Protein AF-A0A8B3LSF9-F1 (afdb_monomer_lite)

Structure (mmCIF, N/CA/C/O backbone):
data_AF-A0A8B3LSF9-F1
#
_entry.id   AF-A0A8B3LSF9-F1
#
loop_
_atom_site.group_PDB
_atom_site.id
_atom_site.type_symbol
_atom_site.label_atom_id
_atom_site.label_alt_id
_atom_site.label_comp_id
_atom_site.label_asym_id
_atom_site.label_entity_id
_atom_site.label_seq_id
_atom_site.pdbx_PDB_ins_code
_atom_site.Cartn_x
_atom_site.Cartn_y
_atom_site.Cartn_z
_atom_site.occupancy
_atom_site.B_iso_or_equiv
_atom_site.auth_seq_id
_atom_site.auth_comp_id
_atom_site.auth_asym_id
_atom_site.auth_atom_id
_atom_site.pdbx_PDB_model_num
ATOM 1 N N . MET A 1 1 ? -19.595 12.090 -12.386 1.00 45.81 1 MET A N 1
ATOM 2 C CA . MET A 1 1 ? -18.751 12.297 -11.193 1.00 45.81 1 MET A CA 1
ATOM 3 C C . MET A 1 1 ? -19.317 11.438 -10.075 1.00 45.81 1 MET A C 1
ATOM 5 O O . MET A 1 1 ? -20.249 11.871 -9.411 1.00 45.81 1 MET A O 1
ATOM 9 N N . ALA A 1 2 ? -18.868 10.183 -9.966 1.00 51.88 2 ALA A N 1
ATOM 10 C CA . ALA A 1 2 ? -19.318 9.283 -8.905 1.00 51.88 2 ALA A CA 1
ATOM 11 C C . ALA A 1 2 ? -18.981 9.913 -7.544 1.00 51.88 2 ALA A C 1
ATOM 13 O O . ALA A 1 2 ? -17.872 10.407 -7.343 1.00 51.88 2 ALA A O 1
ATOM 14 N N . GLY A 1 3 ? -19.983 10.008 -6.670 1.00 56.16 3 GLY A N 1
ATOM 15 C CA . GLY A 1 3 ? -19.906 10.771 -5.431 1.00 56.16 3 GLY A CA 1
ATOM 16 C C . GLY A 1 3 ? -18.811 10.247 -4.507 1.00 56.16 3 GLY A C 1
ATOM 17 O O . GLY A 1 3 ? -18.712 9.049 -4.263 1.00 56.16 3 GLY A O 1
ATOM 18 N N . ALA A 1 4 ? -18.029 11.164 -3.942 1.00 58.31 4 ALA A N 1
ATOM 19 C CA . ALA A 1 4 ? -16.934 10.888 -3.012 1.00 58.31 4 ALA A CA 1
ATOM 20 C C . ALA A 1 4 ? -17.353 10.189 -1.694 1.00 58.31 4 ALA A C 1
ATOM 22 O O . ALA A 1 4 ? -16.506 9.925 -0.844 1.00 58.31 4 ALA A O 1
ATOM 23 N N . ALA A 1 5 ? -18.641 9.876 -1.523 1.00 59.19 5 ALA A N 1
ATOM 24 C CA . ALA A 1 5 ? -19.220 9.323 -0.303 1.00 59.19 5 ALA A CA 1
ATOM 25 C C . ALA A 1 5 ? -18.589 7.984 0.124 1.00 59.19 5 ALA A C 1
ATOM 27 O O . ALA A 1 5 ? -18.501 7.710 1.312 1.00 59.19 5 ALA A O 1
ATOM 28 N N . ASN A 1 6 ? -18.085 7.169 -0.811 1.00 65.94 6 ASN A N 1
ATOM 29 C CA . ASN A 1 6 ? -17.557 5.836 -0.486 1.00 65.94 6 ASN A CA 1
ATOM 30 C C . ASN A 1 6 ? -16.046 5.809 -0.155 1.00 65.94 6 ASN A C 1
ATOM 32 O O . ASN A 1 6 ? -15.463 4.738 0.005 1.00 65.94 6 ASN A O 1
ATOM 36 N N . PHE A 1 7 ? -15.377 6.966 -0.069 1.00 70.62 7 PHE A N 1
ATOM 37 C CA . PHE A 1 7 ? -13.945 7.028 0.268 1.00 70.62 7 PHE A CA 1
ATOM 38 C C . PHE A 1 7 ? -13.664 7.230 1.761 1.00 70.62 7 PHE A C 1
ATOM 40 O O . PHE A 1 7 ? -12.537 6.989 2.200 1.00 70.62 7 PHE A O 1
ATOM 47 N N . LEU A 1 8 ? -14.659 7.647 2.551 1.00 81.38 8 LEU A N 1
ATOM 48 C CA . LEU A 1 8 ? -14.487 7.871 3.985 1.00 81.38 8 LEU A CA 1
ATOM 49 C C . LEU A 1 8 ? -14.231 6.538 4.703 1.00 81.38 8 LEU A C 1
ATOM 51 O O . LEU A 1 8 ? -15.061 5.631 4.698 1.00 81.38 8 LEU A O 1
ATOM 55 N N . LEU A 1 9 ? -13.053 6.418 5.324 1.00 78.19 9 LEU A N 1
ATOM 56 C CA . LEU A 1 9 ? -12.552 5.169 5.912 1.00 78.19 9 LEU A CA 1
ATOM 57 C C . LEU A 1 9 ? -13.486 4.579 6.978 1.00 78.19 9 LEU A C 1
ATOM 59 O O . LEU A 1 9 ? -13.564 3.361 7.090 1.00 78.19 9 LEU A O 1
ATOM 63 N N . LEU A 1 10 ? -14.165 5.433 7.746 1.00 85.81 10 LEU A N 1
ATOM 64 C CA . LEU A 1 10 ? -15.047 5.015 8.840 1.00 85.81 10 LEU A CA 1
ATOM 65 C C . LEU A 1 10 ? -16.474 4.684 8.386 1.00 85.81 10 LEU A C 1
ATOM 67 O O . LEU A 1 10 ? -17.213 4.058 9.135 1.00 85.81 10 LEU A O 1
ATOM 71 N N . GLU A 1 11 ? -16.861 5.096 7.181 1.00 83.75 11 GLU A N 1
ATOM 72 C CA . GLU A 1 11 ? -18.227 4.928 6.665 1.00 83.75 11 GLU A CA 1
ATOM 73 C C . GLU A 1 11 ? -18.305 3.843 5.589 1.00 83.75 11 GLU A C 1
ATOM 75 O O . GLU A 1 11 ? -19.372 3.287 5.323 1.00 83.75 11 GLU A O 1
ATOM 80 N N . ARG A 1 12 ? -17.169 3.509 4.968 1.00 81.00 12 ARG A N 1
ATOM 81 C CA . ARG A 1 12 ? -17.115 2.477 3.937 1.00 81.00 12 ARG A CA 1
ATOM 82 C C . ARG A 1 12 ? -17.321 1.085 4.546 1.00 81.00 12 ARG A C 1
ATOM 84 O O . ARG A 1 12 ? -16.608 0.673 5.458 1.00 81.00 12 ARG A O 1
ATOM 91 N N . VAL A 1 13 ? -18.248 0.321 3.970 1.00 82.56 13 VAL A N 1
ATOM 92 C CA . VAL A 1 13 ? -18.479 -1.101 4.309 1.00 82.56 13 VAL A CA 1
ATOM 93 C C . VAL A 1 13 ? -17.367 -1.997 3.741 1.00 82.56 13 VAL A C 1
ATOM 95 O O . VAL A 1 13 ? -17.146 -3.115 4.195 1.00 82.56 13 VAL A O 1
ATOM 98 N N . GLY A 1 14 ? -16.628 -1.499 2.750 1.00 84.25 14 GLY A N 1
ATOM 99 C CA . GLY A 1 14 ? -15.532 -2.217 2.118 1.00 84.25 14 GLY A CA 1
ATOM 100 C C . GLY A 1 14 ? -14.734 -1.321 1.183 1.00 84.25 14 GLY A C 1
ATOM 101 O O . GLY A 1 14 ? -14.871 -0.098 1.192 1.00 84.25 14 GLY A O 1
ATOM 102 N N . LEU A 1 15 ? -13.877 -1.937 0.372 1.00 85.19 15 LEU A N 1
ATOM 103 C CA . LEU A 1 15 ? -13.122 -1.213 -0.640 1.00 85.19 15 LEU A CA 1
ATOM 104 C C . LEU A 1 15 ? -14.050 -0.865 -1.827 1.00 85.19 15 LEU A C 1
ATOM 106 O O . LEU A 1 15 ? -14.683 -1.788 -2.354 1.00 85.19 15 LEU A O 1
ATOM 110 N N . PRO A 1 16 ? -14.127 0.416 -2.244 1.00 85.69 16 PRO A N 1
ATOM 111 C CA . PRO A 1 16 ? -14.842 0.838 -3.450 1.00 85.69 16 PRO A CA 1
ATOM 112 C C . PRO A 1 16 ? -14.392 0.068 -4.691 1.00 85.69 16 PRO A C 1
ATOM 114 O O . PRO A 1 16 ? -13.216 -0.282 -4.794 1.00 85.69 16 PRO A O 1
ATOM 117 N N . ASP A 1 17 ? -15.295 -0.137 -5.649 1.00 84.62 17 ASP A N 1
ATOM 118 C CA . ASP A 1 17 ? -15.027 -0.943 -6.851 1.00 84.62 17 ASP A CA 1
ATOM 119 C C . ASP A 1 17 ? -13.837 -0.411 -7.665 1.00 84.62 17 ASP A C 1
ATOM 121 O O . ASP A 1 17 ? -12.947 -1.176 -8.035 1.00 84.62 17 ASP A O 1
ATOM 125 N N . ASP A 1 18 ? -13.731 0.912 -7.820 1.00 82.00 18 ASP A N 1
ATOM 126 C CA . ASP A 1 18 ? -12.603 1.561 -8.508 1.00 82.00 18 ASP A CA 1
ATOM 127 C C . ASP A 1 18 ? -11.248 1.264 -7.840 1.00 82.00 18 ASP A C 1
ATOM 129 O O . ASP A 1 18 ? -10.216 1.166 -8.504 1.00 82.00 18 ASP A O 1
ATOM 133 N N . LEU A 1 19 ? -11.241 1.094 -6.514 1.00 79.31 19 LEU A N 1
ATOM 134 C CA . LEU A 1 19 ? -10.043 0.731 -5.755 1.00 79.31 19 LEU A CA 1
ATOM 135 C C . LEU A 1 19 ? -9.817 -0.787 -5.738 1.00 79.31 19 LEU A C 1
ATOM 137 O O . LEU A 1 19 ? -8.670 -1.234 -5.669 1.00 79.31 19 LEU A O 1
ATOM 141 N N . ARG A 1 20 ? -10.887 -1.585 -5.833 1.00 86.25 20 ARG A N 1
ATOM 142 C CA . ARG A 1 20 ? -10.824 -3.051 -5.922 1.00 86.25 20 ARG A CA 1
ATOM 143 C C . ARG A 1 20 ? -10.222 -3.521 -7.238 1.00 86.25 20 ARG A C 1
ATOM 145 O O . ARG A 1 20 ? -9.481 -4.502 -7.232 1.00 86.25 20 ARG A O 1
ATOM 152 N N . TRP A 1 21 ? -10.445 -2.781 -8.323 1.00 89.75 21 TRP A N 1
ATOM 153 C CA . TRP A 1 21 ? -9.895 -3.095 -9.642 1.00 89.75 21 TRP A CA 1
ATOM 154 C C . TRP A 1 21 ? -8.383 -3.368 -9.621 1.00 89.75 21 TRP A C 1
ATOM 156 O O . TRP A 1 21 ? -7.908 -4.300 -10.268 1.00 89.75 21 TRP A O 1
ATOM 166 N N . LEU A 1 22 ? -7.611 -2.598 -8.843 1.00 86.44 22 LEU A N 1
ATOM 167 C CA . LEU A 1 22 ? -6.164 -2.806 -8.725 1.00 86.44 22 LEU A CA 1
ATOM 168 C C . LEU A 1 22 ? -5.815 -4.140 -8.058 1.00 86.44 22 LEU A C 1
ATOM 170 O O . LEU A 1 22 ? -4.873 -4.801 -8.490 1.00 86.44 22 LEU A O 1
ATOM 174 N N . ALA A 1 23 ? -6.569 -4.536 -7.032 1.00 87.62 23 ALA A N 1
ATOM 175 C CA . ALA A 1 23 ? -6.354 -5.796 -6.328 1.00 87.62 23 ALA A CA 1
ATOM 176 C C . ALA A 1 23 ? -6.703 -7.004 -7.210 1.00 87.62 23 ALA A C 1
ATOM 178 O O . ALA A 1 23 ? -5.997 -8.006 -7.178 1.00 87.62 23 ALA A O 1
ATOM 179 N N . GLU A 1 24 ? -7.751 -6.889 -8.029 1.00 90.62 24 GLU A N 1
ATOM 180 C CA . GLU A 1 24 ? -8.134 -7.928 -8.992 1.00 90.62 24 GLU A CA 1
ATOM 181 C C . GLU A 1 24 ? -7.125 -8.046 -10.138 1.00 90.62 24 GLU A C 1
ATOM 183 O O . GLU A 1 24 ? -6.750 -9.148 -10.536 1.00 90.62 24 GLU A O 1
ATOM 188 N N . LYS A 1 25 ? -6.651 -6.910 -10.662 1.00 90.44 25 LYS A N 1
ATOM 189 C CA . LYS A 1 25 ? -5.696 -6.881 -11.774 1.00 90.44 25 LYS A CA 1
ATOM 190 C C . LYS A 1 25 ? -4.291 -7.335 -11.372 1.00 90.44 25 LYS A C 1
ATOM 192 O O . LYS A 1 25 ? -3.583 -7.917 -12.192 1.00 90.44 25 LYS A O 1
ATOM 197 N N . TYR A 1 26 ? -3.881 -7.050 -10.139 1.00 88.31 26 TYR A N 1
ATOM 198 C CA . TYR A 1 26 ? -2.557 -7.375 -9.613 1.00 88.31 26 TYR A CA 1
ATOM 199 C C . TYR A 1 26 ? -2.698 -8.173 -8.311 1.00 88.31 26 TYR A C 1
ATOM 201 O O . TYR A 1 26 ? -2.430 -7.629 -7.234 1.00 88.31 26 TYR A O 1
ATO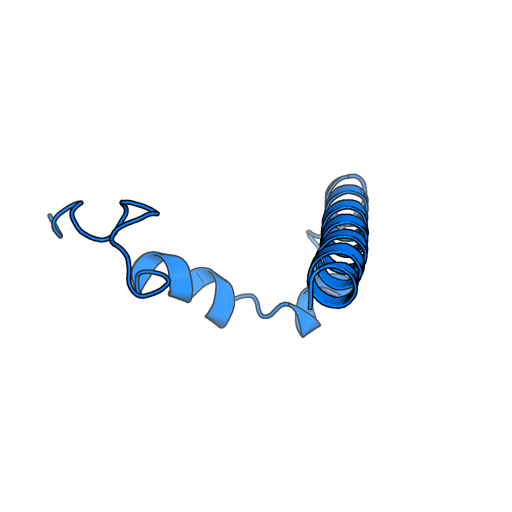M 209 N N . PRO A 1 27 ? -3.117 -9.451 -8.385 1.00 89.88 27 PRO A N 1
ATOM 210 C CA . PRO A 1 27 ? -3.290 -10.281 -7.200 1.00 89.88 27 PRO A CA 1
ATOM 211 C C . PRO A 1 27 ? -1.955 -10.457 -6.475 1.00 89.88 27 PRO A C 1
ATOM 213 O O . PRO A 1 27 ? -0.890 -10.521 -7.100 1.00 89.88 27 PRO A O 1
ATOM 216 N N . ARG A 1 28 ? -2.014 -10.505 -5.141 1.00 87.94 28 ARG A N 1
ATOM 217 C CA . ARG A 1 28 ? -0.833 -10.498 -4.267 1.00 87.94 28 ARG A CA 1
ATOM 218 C C . ARG A 1 28 ? 0.104 -11.666 -4.556 1.00 87.94 28 ARG A C 1
ATOM 220 O O . ARG A 1 28 ? 1.321 -11.516 -4.474 1.00 87.94 28 ARG A O 1
ATOM 227 N N . GLU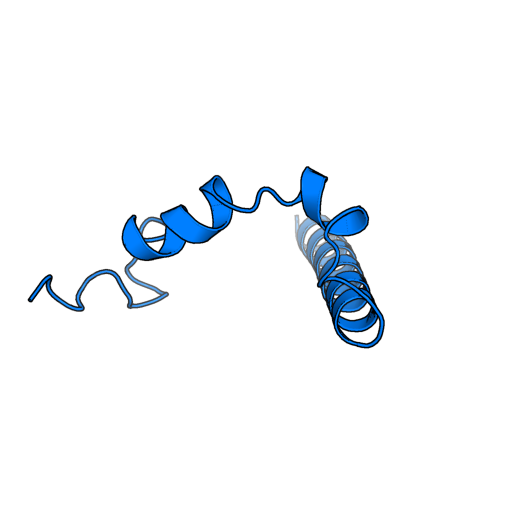 A 1 29 ? -0.465 -12.813 -4.885 1.00 89.56 29 GLU A N 1
ATOM 228 C CA . GLU A 1 29 ? 0.237 -14.058 -5.180 1.00 89.56 29 GLU A CA 1
ATOM 229 C C . GLU A 1 29 ? 1.223 -13.878 -6.342 1.00 89.56 29 GLU A C 1
ATOM 231 O O . GLU A 1 29 ? 2.290 -14.482 -6.341 1.00 89.56 29 GLU A O 1
ATOM 236 N N . ASN A 1 30 ? 0.923 -12.965 -7.271 1.00 89.81 30 ASN A N 1
ATOM 237 C CA . ASN A 1 30 ? 1.754 -12.691 -8.442 1.00 89.81 30 ASN A CA 1
ATOM 238 C C . ASN A 1 30 ? 2.833 -11.628 -8.182 1.00 89.81 30 ASN A C 1
ATOM 240 O O . ASN A 1 30 ? 3.611 -11.311 -9.081 1.00 89.81 30 ASN A O 1
ATOM 244 N N . TRP A 1 31 ? 2.872 -11.012 -6.996 1.00 88.50 31 TRP A N 1
ATOM 245 C CA . TRP A 1 31 ? 3.755 -9.870 -6.749 1.00 88.50 31 TRP A CA 1
ATOM 246 C C . TRP A 1 31 ? 5.232 -10.252 -6.745 1.00 88.50 31 TRP A C 1
ATOM 248 O O . TRP A 1 31 ? 6.047 -9.474 -7.229 1.00 88.50 31 TRP A O 1
ATOM 258 N N . GLN A 1 32 ? 5.576 -11.434 -6.226 1.00 84.94 32 GLN A N 1
ATOM 259 C CA . GLN A 1 32 ? 6.973 -11.873 -6.125 1.00 84.94 32 GLN A CA 1
ATOM 260 C C . GLN A 1 32 ? 7.645 -12.004 -7.498 1.00 84.94 32 GLN A C 1
ATOM 262 O O . GLN A 1 32 ? 8.818 -11.672 -7.636 1.00 84.94 32 GLN A O 1
ATOM 267 N N . ASP A 1 33 ? 6.882 -12.409 -8.514 1.00 87.62 33 ASP A N 1
ATOM 268 C CA . ASP A 1 33 ? 7.379 -12.604 -9.879 1.00 87.62 33 ASP A CA 1
ATOM 269 C C . ASP A 1 33 ? 7.210 -11.352 -10.760 1.00 87.62 33 ASP A C 1
ATOM 271 O O . ASP A 1 33 ? 7.628 -11.326 -11.922 1.00 87.62 33 ASP A O 1
ATOM 275 N N . HIS A 1 34 ? 6.581 -10.290 -10.245 1.00 89.56 34 HIS A N 1
ATOM 276 C CA . HIS A 1 34 ? 6.285 -9.103 -11.036 1.00 89.56 34 HIS A CA 1
ATOM 277 C C . HIS A 1 34 ? 7.555 -8.276 -11.269 1.00 89.56 34 HIS A C 1
ATOM 279 O O . HIS A 1 34 ? 8.169 -7.779 -10.328 1.00 89.56 34 HIS A O 1
ATOM 285 N N . ALA A 1 35 ? 7.900 -8.021 -12.535 1.00 89.94 35 ALA A N 1
ATOM 286 C CA . ALA A 1 35 ? 9.145 -7.345 -12.925 1.00 89.94 35 ALA A CA 1
ATOM 287 C C . ALA A 1 35 ? 9.402 -6.001 -12.209 1.00 89.94 35 ALA A C 1
ATOM 289 O O . ALA A 1 35 ? 10.548 -5.648 -11.946 1.00 89.94 35 ALA A O 1
ATOM 290 N N . ASN A 1 36 ? 8.347 -5.261 -11.852 1.00 88.38 36 ASN A N 1
ATOM 291 C CA . ASN A 1 36 ? 8.456 -3.971 -11.153 1.00 88.38 36 ASN A CA 1
ATOM 292 C C . ASN A 1 36 ? 8.536 -4.074 -9.617 1.00 88.38 36 ASN A C 1
ATOM 294 O O . ASN A 1 36 ? 8.606 -3.047 -8.946 1.00 88.38 36 ASN A O 1
ATOM 298 N N . ILE A 1 37 ? 8.493 -5.279 -9.045 1.00 88.38 37 ILE A N 1
ATOM 299 C CA . ILE A 1 37 ? 8.509 -5.500 -7.597 1.00 88.38 37 ILE A CA 1
ATOM 300 C C . ILE A 1 37 ? 9.891 -6.022 -7.196 1.00 88.38 37 ILE A C 1
ATOM 302 O O . ILE A 1 37 ? 10.167 -7.213 -7.119 1.00 88.38 37 ILE A O 1
ATOM 306 N N . HIS A 1 38 ? 10.802 -5.076 -6.982 1.00 90.19 38 HIS A N 1
ATOM 307 C CA . HIS A 1 38 ? 12.173 -5.336 -6.556 1.00 90.19 38 HIS A CA 1
ATOM 308 C C . HIS A 1 38 ? 12.716 -4.170 -5.715 1.00 90.19 38 HIS A C 1
ATOM 310 O O . HIS A 1 38 ? 12.084 -3.118 -5.583 1.00 90.19 38 HIS A O 1
ATOM 316 N N . GLY A 1 39 ? 13.888 -4.362 -5.102 1.00 91.69 39 GLY A N 1
ATOM 317 C CA . GLY A 1 39 ? 14.560 -3.335 -4.303 1.00 91.69 39 GLY A CA 1
ATOM 318 C C . GLY A 1 39 ? 13.683 -2.799 -3.168 1.00 91.69 39 GLY A C 1
ATOM 319 O O . GLY A 1 39 ? 13.242 -3.545 -2.293 1.00 91.69 39 GLY A O 1
ATOM 320 N N . ILE A 1 40 ? 13.416 -1.493 -3.197 1.00 94.38 40 ILE A N 1
ATOM 321 C CA . ILE A 1 40 ? 12.634 -0.802 -2.166 1.00 94.38 40 ILE A CA 1
ATOM 322 C C . ILE A 1 40 ? 11.185 -1.300 -2.105 1.00 94.38 40 ILE A C 1
ATOM 324 O O . ILE A 1 40 ? 10.631 -1.382 -1.011 1.00 94.38 40 ILE A O 1
ATOM 328 N N . ALA A 1 41 ? 10.587 -1.703 -3.232 1.00 90.75 41 ALA A N 1
ATOM 329 C CA . ALA A 1 41 ? 9.234 -2.259 -3.228 1.00 90.75 41 ALA A CA 1
ATO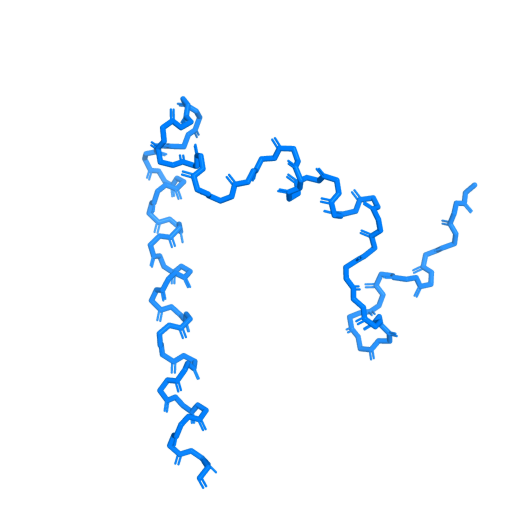M 330 C C . ALA A 1 41 ? 9.161 -3.533 -2.366 1.00 90.75 41 ALA A C 1
ATOM 332 O O . ALA A 1 41 ? 8.321 -3.624 -1.474 1.00 90.75 41 ALA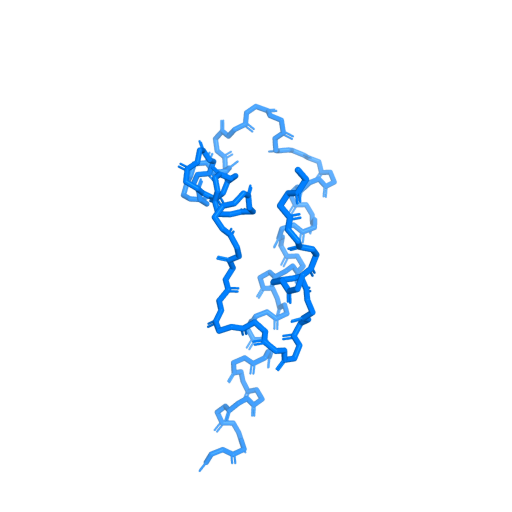 A O 1
ATOM 333 N N . ASN A 1 42 ? 10.106 -4.464 -2.547 1.00 90.19 42 ASN A N 1
ATOM 334 C CA . ASN A 1 42 ? 10.189 -5.681 -1.732 1.00 90.19 42 ASN A CA 1
ATOM 335 C C . ASN A 1 42 ? 10.442 -5.381 -0.255 1.00 90.19 42 ASN A C 1
ATOM 337 O O . ASN A 1 42 ? 9.817 -5.990 0.613 1.00 90.19 42 ASN A O 1
ATOM 341 N N . MET A 1 43 ? 11.315 -4.415 0.038 1.00 93.50 43 MET A N 1
ATOM 342 C CA . MET A 1 43 ? 11.573 -3.997 1.415 1.00 93.50 43 MET A CA 1
ATOM 343 C C . MET A 1 43 ? 10.294 -3.489 2.102 1.00 93.50 43 MET A C 1
ATOM 345 O O . MET A 1 43 ? 10.009 -3.902 3.226 1.00 93.50 43 MET A O 1
ATOM 349 N N . TRP A 1 44 ? 9.477 -2.671 1.432 1.00 93.12 44 TRP A N 1
ATOM 350 C CA . TRP A 1 44 ? 8.198 -2.216 1.989 1.00 93.12 44 TRP A CA 1
ATOM 351 C C . TRP A 1 44 ? 7.184 -3.347 2.163 1.00 93.12 44 TRP A C 1
ATOM 353 O O . TRP A 1 44 ? 6.522 -3.402 3.201 1.00 93.12 44 TRP A O 1
ATOM 363 N N . LEU A 1 45 ? 7.089 -4.275 1.206 1.00 90.81 45 LEU A N 1
ATOM 364 C CA . LEU A 1 45 ? 6.208 -5.442 1.327 1.00 90.81 45 LEU A CA 1
ATOM 365 C C . LEU A 1 45 ? 6.534 -6.275 2.574 1.00 90.81 45 LEU A C 1
ATOM 367 O O . LEU A 1 45 ? 5.628 -6.606 3.340 1.00 90.81 45 LEU A O 1
ATOM 371 N N . GLN A 1 46 ? 7.821 -6.505 2.846 1.00 92.88 46 GLN A N 1
ATOM 372 C CA . GLN A 1 46 ? 8.269 -7.198 4.059 1.00 92.88 46 GLN A CA 1
ATOM 373 C C . GLN A 1 46 ? 7.880 -6.447 5.343 1.00 92.88 46 GLN A C 1
ATOM 375 O O . GLN A 1 46 ? 7.480 -7.070 6.326 1.00 92.88 46 GLN A O 1
ATOM 380 N N . ARG A 1 47 ? 7.953 -5.106 5.358 1.00 96.12 47 ARG A N 1
ATOM 381 C CA . ARG A 1 47 ? 7.500 -4.312 6.519 1.00 96.12 47 ARG A CA 1
ATOM 382 C C . ARG A 1 47 ? 5.997 -4.421 6.734 1.00 96.12 47 ARG A C 1
ATOM 384 O O . ARG A 1 47 ? 5.567 -4.557 7.875 1.00 96.12 47 ARG A O 1
ATOM 391 N N . HIS A 1 48 ? 5.208 -4.421 5.663 1.00 93.12 48 HIS A N 1
ATOM 392 C CA . HIS A 1 48 ? 3.770 -4.654 5.771 1.00 93.12 48 HIS A CA 1
ATOM 393 C C . HIS A 1 48 ? 3.441 -6.042 6.333 1.00 93.12 48 HIS A C 1
ATOM 395 O O . HIS A 1 48 ? 2.491 -6.159 7.104 1.00 93.12 48 HIS A O 1
ATOM 401 N N . ASP A 1 49 ? 4.210 -7.076 5.992 1.00 93.44 49 ASP A N 1
ATOM 402 C CA . ASP A 1 49 ? 4.020 -8.416 6.559 1.00 93.44 49 ASP A CA 1
ATOM 403 C C . ASP A 1 49 ? 4.353 -8.472 8.049 1.00 93.44 49 ASP A C 1
ATOM 405 O O . ASP A 1 49 ? 3.524 -8.935 8.830 1.00 93.44 49 ASP A O 1
ATOM 409 N N . MET A 1 50 ? 5.474 -7.875 8.460 1.00 96.69 50 MET A N 1
ATOM 410 C CA . MET A 1 50 ? 5.828 -7.728 9.877 1.00 96.69 50 MET A CA 1
ATOM 411 C C . MET A 1 50 ? 4.726 -7.005 10.673 1.00 96.69 50 MET A C 1
ATOM 413 O O . MET A 1 50 ? 4.371 -7.423 11.772 1.00 96.69 50 MET A O 1
ATOM 417 N N . PHE A 1 51 ? 4.143 -5.930 10.130 1.00 97.31 51 PHE A N 1
ATOM 418 C CA . PHE A 1 51 ? 3.052 -5.223 10.811 1.00 97.31 51 PHE A CA 1
ATOM 419 C C . PHE A 1 51 ? 1.776 -6.062 10.934 1.00 97.31 51 PHE A C 1
ATOM 421 O O . PHE A 1 51 ? 1.090 -5.960 11.949 1.00 97.31 51 PHE A O 1
ATOM 428 N N . ARG A 1 52 ? 1.451 -6.895 9.936 1.00 94.94 52 ARG A N 1
ATOM 429 C CA . ARG A 1 52 ? 0.304 -7.816 10.019 1.00 94.94 52 ARG A CA 1
ATOM 430 C C . ARG A 1 52 ? 0.516 -8.873 11.094 1.00 94.94 52 ARG A C 1
ATOM 432 O O . ARG A 1 52 ? -0.413 -9.142 11.847 1.00 94.94 52 ARG A O 1
ATOM 439 N N . GLU A 1 53 ? 1.721 -9.429 11.178 1.00 96.56 53 GLU A N 1
ATOM 440 C CA . GLU A 1 53 ? 2.087 -10.393 12.217 1.00 96.56 53 GLU A CA 1
ATOM 441 C C . GLU A 1 53 ? 1.928 -9.781 13.614 1.00 96.56 53 GLU A C 1
ATOM 443 O O . GLU A 1 53 ? 1.171 -10.303 14.433 1.00 96.56 53 GLU A O 1
ATOM 448 N N . LEU A 1 54 ? 2.542 -8.616 13.849 1.00 96.94 54 LEU A N 1
ATOM 449 C CA . LEU A 1 54 ? 2.423 -7.894 15.119 1.00 96.94 54 LEU A CA 1
ATOM 450 C C . LEU A 1 54 ? 0.966 -7.540 15.449 1.00 96.94 54 LEU A C 1
ATOM 452 O O . LEU A 1 54 ? 0.534 -7.698 16.589 1.00 96.94 54 LEU A O 1
ATOM 456 N N . GLY A 1 55 ? 0.191 -7.096 14.457 1.00 95.94 55 GLY A N 1
ATOM 457 C CA . GLY A 1 55 ? -1.236 -6.818 14.623 1.00 95.94 55 GLY A CA 1
ATOM 458 C C . GLY A 1 55 ? -2.038 -8.060 15.018 1.00 95.94 55 GLY A C 1
ATOM 459 O O . GLY A 1 55 ? -2.885 -7.980 15.905 1.00 95.94 55 GLY A O 1
ATOM 460 N N . GLY A 1 56 ? -1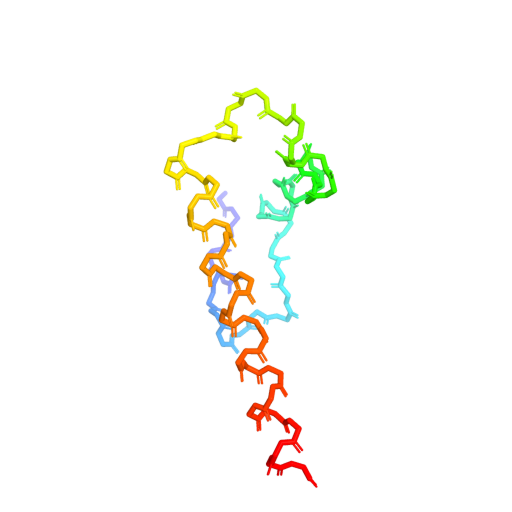.740 -9.214 14.415 1.00 95.81 56 GLY A N 1
ATOM 461 C CA . GLY A 1 56 ? -2.350 -10.494 14.778 1.00 95.81 56 GLY A CA 1
ATOM 462 C C . GLY A 1 56 ? -2.010 -10.922 16.205 1.00 95.81 56 GLY A C 1
ATOM 463 O O . GLY A 1 56 ? -2.896 -11.335 16.950 1.00 95.81 56 GLY A O 1
ATOM 464 N N . MET A 1 57 ? -0.752 -10.754 16.623 1.00 95.44 57 MET A N 1
ATOM 465 C CA . MET A 1 57 ? -0.332 -11.025 18.004 1.00 95.44 57 MET A CA 1
ATOM 466 C C . MET A 1 57 ? -1.075 -10.140 19.012 1.00 95.44 57 MET A C 1
ATOM 468 O O . MET A 1 57 ? -1.539 -10.640 20.035 1.00 95.44 57 MET A O 1
ATOM 472 N N . LEU A 1 58 ? -1.222 -8.845 18.715 1.00 95.62 58 LEU A N 1
ATOM 473 C CA . LEU A 1 58 ? -1.964 -7.912 19.56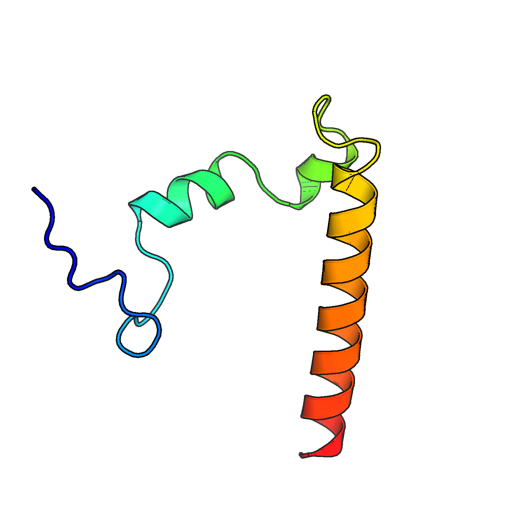7 1.00 95.62 58 LEU A CA 1
ATOM 474 C C . LEU A 1 58 ? -3.447 -8.281 19.657 1.00 95.62 58 LEU A C 1
ATOM 476 O O . LEU A 1 58 ? -3.992 -8.312 20.755 1.00 95.62 58 LEU A O 1
ATOM 480 N N . ALA A 1 59 ? -4.089 -8.600 18.531 1.00 93.38 59 ALA A N 1
ATOM 481 C CA . ALA A 1 59 ? -5.489 -9.019 18.518 1.00 93.38 59 ALA A CA 1
ATOM 482 C C . ALA A 1 59 ? -5.712 -10.295 19.348 1.00 93.38 59 ALA A C 1
ATOM 484 O O . ALA A 1 59 ? -6.656 -10.355 20.131 1.00 93.38 59 ALA A O 1
ATOM 485 N N . ASN A 1 60 ? -4.811 -11.275 19.232 1.00 90.81 60 ASN A N 1
ATOM 486 C CA . ASN A 1 60 ? -4.882 -12.526 19.988 1.00 90.81 60 ASN A CA 1
ATOM 487 C C . ASN A 1 60 ? -4.613 -12.345 21.488 1.00 90.81 60 ASN A C 1
ATOM 489 O O . ASN A 1 60 ? -5.133 -13.110 22.287 1.00 90.81 60 ASN A O 1
ATOM 493 N N . GLY A 1 61 ? -3.783 -11.373 21.878 1.00 86.25 61 GLY A N 1
ATOM 494 C CA . GLY A 1 61 ? -3.477 -11.101 23.287 1.00 86.25 61 GLY A CA 1
ATOM 495 C C . GLY A 1 61 ? -4.538 -10.273 24.020 1.00 86.25 61 GLY A C 1
ATOM 496 O O . GLY A 1 61 ? -4.465 -10.151 25.240 1.00 86.25 61 GLY A O 1
ATOM 497 N N . ILE A 1 62 ? -5.483 -9.675 23.288 1.00 77.62 62 ILE A N 1
ATOM 498 C CA . ILE A 1 62 ? -6.578 -8.850 23.829 1.00 77.62 62 ILE A CA 1
ATOM 499 C C . ILE A 1 62 ? -7.912 -9.635 23.870 1.00 77.62 62 ILE A C 1
ATOM 501 O O . ILE A 1 62 ? -8.877 -9.156 24.467 1.00 77.62 62 ILE A O 1
ATOM 505 N N . GLY A 1 63 ? -7.972 -10.828 23.263 1.00 57.34 63 GLY A N 1
ATOM 506 C CA . GLY A 1 63 ? -9.117 -11.751 23.314 1.00 57.34 63 GLY A CA 1
ATOM 507 C C . GLY A 1 63 ? -9.021 -12.758 24.450 1.00 57.34 63 GLY A C 1
ATOM 508 O O . GLY A 1 63 ? -10.097 -13.136 24.963 1.00 57.34 63 GLY A O 1
#

Secondary structure (DSSP, 8-state):
---GGGG-TTT-SS--HHHHHHHHHS-GGGSTT-TT--THHHHHHHHHHHHHHHHHHHHHHH-

Radius of gyration: 15.7 Å; chains: 1; bounding box: 34×26×37 Å

pLDDT: mean 85.34, std 11.66, range [45.81, 97.31]

Sequence (63 aa):
MAGAANFLLLERVGLPDDLRWLAEKYPRENWQDHANIHGIANMWLQRHDMFRELGGMLANGIG

Foldseek 3Di:
DPDPQQVPPVNHPDDDPVRVVVCVVCPPVCLVVDPPCDDVNVVVVVVVVVVVVVVVVVVVVVD